Protein AF-A0A3A6FV96-F1 (afdb_monomer)

Sequence (94 aa):
MPGWVEDLLKEMFYGPFYQLAKVVWDWCIGLSTGVISQDPQHFSPATWKFVTETLYPWAMGIGLSMMNVFFICVFLKAASNLKENITLELCVEG

Solvent-accessible surface area (backbone atoms only — not comparable to full-atom values): 5258 Å² total; per-residue (Å²): 129,63,67,71,58,56,52,53,47,44,51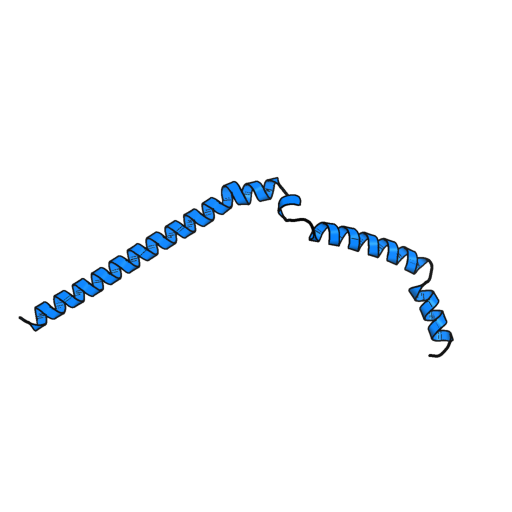,63,71,65,24,75,66,40,52,54,51,46,53,54,48,53,48,54,49,49,54,50,50,52,60,69,70,47,53,73,56,76,76,36,54,69,61,44,47,47,43,61,72,51,50,47,56,50,54,49,52,52,52,52,52,52,51,53,52,52,52,52,54,50,51,51,51,54,52,48,54,51,53,52,51,55,53,50,56,56,62,70,77,102

Foldseek 3Di:
DPVVVVVVCCCVCVNPVNVVVVVVVVVVVVVVVVVVPDDPCVVDVPVVCCCVVPVVVVVVVVVVVVVVVVVVVVVVVVVVVVVVVVVVVVVVVD

Structure (mmCIF, N/CA/C/O backbone):
data_AF-A0A3A6FV96-F1
#
_entry.id   AF-A0A3A6FV96-F1
#
loop_
_atom_site.group_PDB
_atom_site.id
_atom_site.type_symbol
_atom_site.label_atom_id
_atom_site.label_alt_id
_atom_site.label_comp_id
_atom_site.label_asym_id
_atom_site.label_entity_id
_atom_site.label_seq_id
_atom_site.pdbx_PDB_ins_code
_atom_site.Cartn_x
_atom_site.Cartn_y
_atom_site.Cartn_z
_atom_site.occupancy
_atom_site.B_iso_or_equiv
_atom_site.auth_seq_id
_atom_site.auth_comp_id
_atom_site.auth_asym_id
_atom_site.auth_atom_id
_atom_site.pdbx_PDB_model_num
ATOM 1 N N . MET A 1 1 ? -28.954 -33.875 28.695 1.00 57.06 1 MET A N 1
ATOM 2 C CA . MET A 1 1 ? -27.873 -33.498 29.634 1.00 57.06 1 MET A CA 1
ATOM 3 C C . MET A 1 1 ? -28.432 -33.534 31.051 1.00 57.06 1 MET A C 1
ATOM 5 O O . MET A 1 1 ? -29.645 -33.429 31.183 1.00 57.06 1 MET A O 1
ATOM 9 N N . PRO A 1 2 ? -27.611 -33.744 32.091 1.00 80.25 2 PRO A N 1
ATOM 10 C CA . PRO A 1 2 ? -28.075 -33.676 33.477 1.00 80.25 2 PRO A CA 1
ATOM 11 C C . PRO A 1 2 ? -28.609 -32.271 33.795 1.00 80.25 2 PRO A C 1
ATOM 13 O O . PRO A 1 2 ? -27.966 -31.293 33.421 1.00 80.25 2 PRO A O 1
ATOM 16 N N . GLY A 1 3 ? -29.739 -32.160 34.502 1.00 76.56 3 GLY A N 1
ATOM 17 C CA . GLY A 1 3 ? -30.392 -30.865 34.770 1.00 76.56 3 GLY A CA 1
ATOM 18 C C . GLY A 1 3 ? -29.507 -29.848 35.505 1.00 76.56 3 GLY A C 1
ATOM 19 O O . GLY A 1 3 ? -29.546 -28.664 35.200 1.00 76.56 3 GLY A O 1
ATOM 20 N N . TRP A 1 4 ? -28.604 -30.314 36.376 1.00 79.69 4 TRP A N 1
ATOM 21 C CA . TRP A 1 4 ? -27.653 -29.446 37.083 1.00 79.69 4 TRP A CA 1
ATOM 22 C C . TRP A 1 4 ? -26.635 -28.758 36.155 1.00 79.69 4 TRP A C 1
ATOM 24 O O . TRP A 1 4 ? -26.133 -27.684 36.475 1.00 79.69 4 TRP A O 1
ATOM 34 N N . VAL A 1 5 ? -26.337 -29.355 34.995 1.00 76.88 5 VAL A N 1
ATOM 35 C CA . VAL A 1 5 ? -25.444 -28.763 33.987 1.00 76.88 5 VAL A CA 1
ATOM 36 C C . VAL A 1 5 ? -26.170 -27.661 33.214 1.00 76.88 5 VAL A C 1
ATOM 38 O O . VAL A 1 5 ? -25.561 -26.647 32.887 1.00 76.88 5 VAL A O 1
ATOM 41 N N . GLU A 1 6 ? -27.469 -27.827 32.946 1.00 73.69 6 GLU A N 1
ATOM 42 C CA . GLU A 1 6 ? -28.290 -26.789 32.308 1.00 73.69 6 GLU A CA 1
ATOM 43 C C . GLU A 1 6 ? -28.481 -25.566 33.204 1.00 73.69 6 GLU A C 1
ATOM 45 O O . GLU A 1 6 ? -28.422 -24.445 32.701 1.00 73.69 6 GLU A O 1
ATOM 50 N N . ASP A 1 7 ? -28.669 -25.755 34.510 1.00 75.19 7 ASP A N 1
ATOM 51 C CA . ASP A 1 7 ? -28.826 -24.635 35.443 1.00 75.19 7 ASP A CA 1
ATOM 52 C C . ASP A 1 7 ? -27.511 -23.870 35.649 1.00 75.19 7 ASP A C 1
ATOM 54 O O . ASP A 1 7 ? -27.506 -22.641 35.594 1.00 75.19 7 ASP A O 1
ATOM 58 N N . LEU A 1 8 ? -26.375 -24.570 35.742 1.00 71.56 8 LEU A N 1
ATOM 59 C CA . LEU A 1 8 ? -25.052 -23.937 35.804 1.00 71.56 8 LEU A CA 1
ATOM 60 C C . LEU A 1 8 ? -24.731 -23.173 34.508 1.00 71.56 8 LEU A C 1
ATOM 62 O O . LEU A 1 8 ? -24.236 -22.046 34.547 1.00 71.56 8 LEU A O 1
ATOM 66 N N . LEU A 1 9 ? -25.071 -23.740 33.345 1.00 69.19 9 LEU A N 1
ATOM 67 C CA . LEU A 1 9 ? -24.949 -23.047 32.059 1.00 69.19 9 LEU A CA 1
ATOM 68 C C . LEU A 1 9 ? -25.855 -21.813 31.986 1.00 69.19 9 LEU A C 1
ATOM 70 O O . LEU A 1 9 ? -25.426 -20.775 31.486 1.00 69.19 9 LEU A O 1
ATOM 74 N N . LYS A 1 10 ? -27.087 -21.882 32.495 1.00 68.81 10 LYS A N 1
ATOM 75 C CA . LYS A 1 10 ? -27.987 -20.721 32.542 1.00 68.81 10 LYS A CA 1
ATOM 76 C C . LYS A 1 10 ? -27.457 -19.629 33.463 1.00 68.81 10 LYS A C 1
ATOM 78 O O . LYS A 1 10 ? -27.482 -18.467 33.073 1.00 68.81 10 LYS A O 1
ATOM 83 N N . GLU A 1 11 ? -26.919 -19.961 34.630 1.00 66.56 11 GLU A N 1
ATOM 84 C CA . GLU A 1 11 ? -26.312 -18.960 35.514 1.00 66.56 11 GLU A CA 1
ATOM 85 C C . GLU A 1 11 ? -25.055 -18.327 34.900 1.00 66.56 11 GLU A C 1
ATOM 87 O O . GLU A 1 11 ? -24.878 -17.110 34.980 1.00 66.56 11 GLU A O 1
ATOM 92 N N . MET A 1 12 ? -24.218 -19.112 34.215 1.00 62.38 12 MET A N 1
ATOM 93 C CA . MET A 1 12 ? -23.003 -18.604 33.565 1.00 62.38 12 MET A CA 1
ATOM 94 C C . MET A 1 12 ? -23.276 -17.767 32.306 1.00 62.38 12 MET A C 1
ATOM 96 O O . MET A 1 12 ? -22.586 -16.774 32.087 1.00 62.38 12 MET A O 1
ATOM 100 N N . PHE A 1 13 ? -24.257 -18.145 31.478 1.00 60.66 13 PHE A N 1
ATOM 101 C CA . PHE A 1 13 ? -24.531 -17.510 30.176 1.00 60.66 13 PHE A CA 1
ATOM 102 C C . PHE A 1 13 ? -25.747 -16.571 30.165 1.00 60.66 13 PHE A C 1
ATOM 104 O O . PHE A 1 13 ? -25.951 -15.841 29.199 1.00 60.66 13 PHE A O 1
ATOM 111 N N . TYR A 1 14 ? -26.574 -16.570 31.208 1.00 62.38 14 TYR A N 1
ATOM 112 C CA . TYR A 1 14 ? -27.726 -15.667 31.343 1.00 62.38 14 TYR A CA 1
ATOM 113 C C . TYR A 1 14 ? -27.757 -14.933 32.685 1.00 62.38 14 TYR A C 1
ATOM 115 O O . TYR A 1 14 ? -28.681 -14.161 32.941 1.00 62.38 14 TYR A O 1
ATOM 123 N N . GLY A 1 15 ? -26.729 -15.110 33.520 1.00 72.69 15 GLY A N 1
ATOM 124 C CA . GLY A 1 15 ? -26.568 -14.346 34.746 1.00 72.69 15 GLY A CA 1
ATOM 125 C C . GLY A 1 15 ? -26.443 -12.836 34.488 1.00 72.69 15 GLY A C 1
ATOM 126 O O . GLY A 1 15 ? -25.958 -12.408 33.433 1.00 72.69 15 GLY A O 1
ATOM 127 N N . PRO A 1 16 ? -26.830 -11.998 35.465 1.00 68.19 16 PRO A N 1
ATOM 128 C CA . PRO A 1 16 ? -26.850 -10.539 35.323 1.00 68.19 16 PRO A CA 1
ATOM 129 C C . PRO A 1 16 ? -25.473 -9.947 34.973 1.00 68.19 16 PRO A C 1
ATOM 131 O O . PRO A 1 16 ? -25.385 -8.982 34.216 1.00 68.19 16 PRO A O 1
ATOM 134 N N . PHE A 1 17 ? -24.386 -10.562 35.447 1.00 66.88 17 PHE A N 1
ATOM 135 C CA . PHE A 1 17 ? -23.019 -10.154 35.115 1.00 66.88 17 PHE A CA 1
ATOM 136 C C . PHE A 1 17 ? -22.612 -10.499 33.679 1.00 66.88 17 PHE A C 1
ATOM 138 O O . PHE A 1 17 ? -21.946 -9.695 33.031 1.00 66.88 17 PHE A O 1
ATOM 145 N N . TYR A 1 18 ? -23.037 -11.654 33.156 1.00 72.12 18 TYR A N 1
ATOM 146 C CA . TYR A 1 18 ? -22.773 -12.027 31.766 1.00 72.12 18 TYR A CA 1
ATOM 147 C C . TYR A 1 18 ? -23.533 -11.117 30.800 1.00 72.12 18 TYR A C 1
ATOM 149 O O . TYR A 1 18 ? -22.974 -10.679 29.800 1.00 72.12 18 TYR A O 1
ATOM 157 N N . GLN A 1 19 ? -24.780 -10.765 31.122 1.00 73.50 19 GLN A N 1
ATOM 158 C CA . GLN A 1 19 ? -25.559 -9.805 30.335 1.00 73.50 19 GLN A CA 1
ATOM 159 C C . GLN A 1 19 ? -24.881 -8.428 30.282 1.00 73.50 19 GLN A C 1
ATOM 161 O O . GLN A 1 19 ? -24.744 -7.858 29.202 1.00 73.50 19 GLN A O 1
ATOM 166 N N . LEU A 1 20 ? -24.385 -7.924 31.417 1.00 74.44 20 LEU A N 1
ATOM 167 C CA . LEU A 1 20 ? -23.619 -6.673 31.464 1.00 74.44 20 LEU A CA 1
ATOM 168 C C . LEU A 1 20 ? -22.314 -6.761 30.661 1.00 74.44 20 LEU A C 1
ATOM 170 O O . LEU A 1 20 ? -22.016 -5.864 29.873 1.00 74.44 20 LEU A O 1
ATOM 174 N N . ALA A 1 21 ? -21.560 -7.853 30.806 1.00 73.88 21 ALA A N 1
ATOM 175 C CA . ALA A 1 21 ? -20.333 -8.079 30.043 1.00 73.88 21 ALA A CA 1
ATOM 176 C C . ALA A 1 21 ? -20.602 -8.176 28.533 1.00 73.88 21 ALA A C 1
ATOM 178 O O . ALA A 1 21 ? -19.838 -7.634 27.736 1.00 73.88 21 ALA A O 1
ATOM 179 N N . LYS A 1 22 ? -21.715 -8.803 28.141 1.00 76.69 22 LYS A N 1
ATOM 180 C CA . LYS A 1 22 ? -22.156 -8.900 26.750 1.00 76.69 22 LYS A CA 1
ATOM 181 C C . LYS A 1 22 ? -22.482 -7.529 26.162 1.00 76.69 22 LYS A C 1
ATOM 183 O O . LYS A 1 22 ? -22.062 -7.252 25.051 1.00 76.69 22 LYS A O 1
ATOM 188 N N . VAL A 1 23 ? -23.150 -6.647 26.906 1.00 82.44 23 VAL A N 1
ATOM 189 C CA . VAL A 1 23 ? -23.434 -5.275 26.443 1.00 82.44 23 VAL A CA 1
ATOM 190 C C . VAL A 1 23 ? -22.145 -4.486 26.205 1.00 82.44 23 VAL A C 1
ATOM 192 O O . VAL A 1 23 ? -22.016 -3.810 25.187 1.00 82.44 23 VAL A O 1
ATOM 195 N N . VAL A 1 24 ? -21.170 -4.595 27.112 1.00 83.06 24 VAL A N 1
ATOM 196 C CA . VAL A 1 24 ? -19.858 -3.948 26.942 1.00 83.06 24 VAL A CA 1
ATOM 197 C C . VAL A 1 24 ? -19.118 -4.528 25.736 1.00 83.06 24 VAL A C 1
ATOM 199 O O . VAL A 1 24 ? -18.549 -3.781 24.943 1.00 83.06 24 VAL A O 1
ATOM 202 N N . TRP A 1 25 ? -19.152 -5.850 25.568 1.00 82.25 25 TRP A N 1
ATOM 203 C CA . TRP A 1 25 ? -18.559 -6.531 24.422 1.00 82.25 25 TRP A CA 1
ATOM 204 C C . TRP A 1 25 ? -19.194 -6.092 23.099 1.00 82.25 25 TRP A C 1
ATOM 206 O O . TRP A 1 25 ? -18.479 -5.679 22.187 1.00 82.25 25 TRP A O 1
ATOM 216 N N . ASP A 1 26 ? -20.523 -6.103 23.010 1.00 83.62 26 ASP A N 1
ATOM 217 C CA . ASP A 1 26 ? -21.269 -5.697 21.817 1.00 83.62 26 ASP A CA 1
ATOM 218 C C . ASP A 1 26 ? -20.998 -4.222 21.472 1.00 83.62 26 ASP A C 1
ATOM 220 O O . ASP A 1 26 ? -20.857 -3.873 20.299 1.00 83.62 26 ASP A O 1
ATOM 224 N N . TRP A 1 27 ? -20.821 -3.360 22.479 1.00 84.19 27 TRP A N 1
ATOM 225 C CA . TRP A 1 27 ? -20.406 -1.970 22.279 1.00 84.19 27 TRP A CA 1
ATOM 226 C C . TRP A 1 27 ? -18.982 -1.852 21.713 1.00 84.19 27 TRP A C 1
ATOM 228 O O . TRP A 1 27 ? -18.765 -1.145 20.727 1.00 84.19 27 TRP A O 1
ATOM 238 N N . CYS A 1 28 ? -18.014 -2.586 22.271 1.00 81.44 28 CYS A N 1
ATOM 239 C CA . CYS A 1 28 ? -16.632 -2.613 21.780 1.00 81.44 28 CYS A CA 1
ATOM 240 C C . CYS A 1 28 ? -16.528 -3.145 20.343 1.00 81.44 28 CYS A C 1
ATOM 242 O O . CYS A 1 28 ? -15.776 -2.601 19.527 1.00 81.44 28 CYS A O 1
ATOM 244 N N . ILE A 1 29 ? -17.293 -4.188 20.013 1.00 82.31 29 ILE A N 1
ATOM 245 C CA . ILE A 1 29 ? -17.371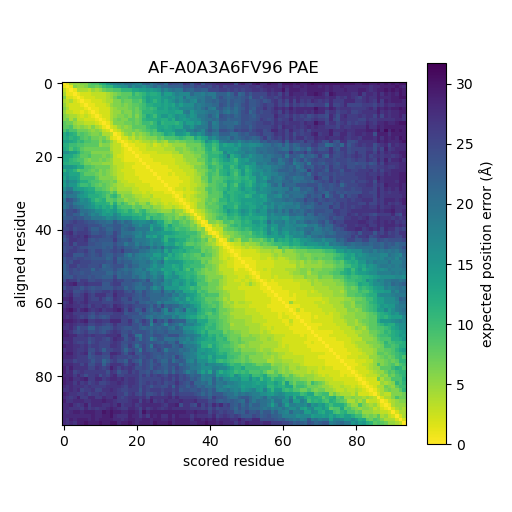 -4.727 18.653 1.00 82.31 29 ILE A CA 1
ATOM 246 C C . ILE A 1 29 ? -18.055 -3.726 17.724 1.00 82.31 29 ILE A C 1
ATOM 248 O O . ILE A 1 29 ? -17.555 -3.506 16.625 1.00 82.31 29 ILE A O 1
ATOM 252 N N . GLY A 1 30 ? -19.124 -3.053 18.155 1.00 80.81 30 GLY A N 1
ATOM 253 C CA . GLY A 1 30 ? -19.779 -1.996 17.379 1.00 80.81 30 GLY A CA 1
ATOM 254 C C . GLY A 1 30 ? -18.826 -0.857 17.010 1.00 80.81 30 GLY A C 1
ATOM 255 O O . GLY A 1 30 ? -18.747 -0.473 15.843 1.00 80.81 30 GLY A O 1
ATOM 256 N N . LEU A 1 31 ? -18.029 -0.380 17.971 1.00 78.00 31 LEU A N 1
ATOM 257 C CA . LEU A 1 31 ? -17.000 0.636 17.725 1.00 78.00 31 LEU A CA 1
ATOM 258 C C . LEU A 1 31 ? -15.918 0.134 16.765 1.00 78.00 31 LEU A C 1
ATOM 260 O O . LEU A 1 31 ? -15.568 0.830 15.816 1.00 78.00 31 LEU A O 1
ATOM 264 N N . SER A 1 32 ? -15.428 -1.088 16.973 1.00 75.94 32 SER A N 1
ATOM 265 C CA . SER A 1 32 ? -14.378 -1.686 16.139 1.00 75.94 32 SER A CA 1
ATOM 266 C C . SER A 1 32 ? -14.855 -1.926 14.702 1.00 75.94 32 SER A C 1
ATOM 268 O O . SER A 1 32 ? -14.131 -1.650 13.751 1.00 75.94 32 SER A O 1
ATOM 270 N N . THR A 1 33 ? -16.100 -2.372 14.526 1.00 74.50 33 THR A N 1
ATOM 271 C CA . THR A 1 33 ? -16.721 -2.570 13.207 1.00 74.50 33 THR A CA 1
ATOM 272 C C . THR A 1 33 ? -16.959 -1.230 12.516 1.00 74.50 33 THR A C 1
ATOM 274 O O . THR A 1 33 ? -16.686 -1.099 11.325 1.00 74.50 33 THR A O 1
ATOM 277 N N . GLY A 1 34 ? -17.385 -0.210 13.270 1.00 68.94 34 GLY A N 1
ATOM 278 C CA . GLY A 1 34 ? -17.492 1.164 12.785 1.00 68.94 34 GLY A CA 1
ATOM 279 C C . GLY A 1 34 ? -16.160 1.663 12.236 1.00 68.94 34 GLY A C 1
ATOM 280 O O . GLY A 1 34 ? -16.110 2.109 11.097 1.00 68.94 34 GLY A O 1
ATOM 281 N N . VAL A 1 35 ? -15.074 1.475 12.986 1.00 66.88 35 VAL A N 1
ATOM 282 C CA . VAL A 1 35 ? -13.706 1.837 12.587 1.00 66.88 35 VAL A CA 1
ATOM 283 C C . VAL A 1 35 ? -13.233 1.081 11.339 1.00 66.88 35 VAL A C 1
ATOM 285 O O . VAL A 1 35 ? -12.685 1.699 10.433 1.00 66.88 35 VAL A O 1
ATOM 288 N N . ILE A 1 36 ? -13.474 -0.228 11.249 1.00 66.69 36 ILE A N 1
ATOM 289 C CA . ILE A 1 36 ? -13.047 -1.048 10.099 1.00 66.69 36 ILE A CA 1
ATOM 290 C C . ILE A 1 36 ? -13.852 -0.718 8.832 1.00 66.69 36 ILE A C 1
ATOM 292 O O . ILE A 1 36 ? -13.333 -0.833 7.726 1.00 66.69 36 ILE A O 1
ATOM 296 N N . SER A 1 37 ? -15.111 -0.295 8.982 1.00 62.75 37 SER A N 1
ATOM 297 C CA . SER A 1 37 ? -15.975 0.095 7.859 1.00 62.75 37 SER A CA 1
ATOM 298 C C . SER A 1 37 ? -15.687 1.488 7.291 1.00 62.75 37 SER A C 1
ATOM 300 O O . SER A 1 37 ? -16.270 1.853 6.273 1.00 62.75 37 SER A O 1
ATOM 302 N N . GLN A 1 38 ? -14.826 2.283 7.936 1.00 62.25 38 GLN A N 1
ATOM 303 C CA . GLN A 1 38 ? -14.429 3.584 7.404 1.00 62.25 38 GLN A CA 1
ATOM 304 C C . GLN A 1 38 ? -13.304 3.418 6.382 1.00 62.25 38 GLN A C 1
ATOM 306 O O . GLN A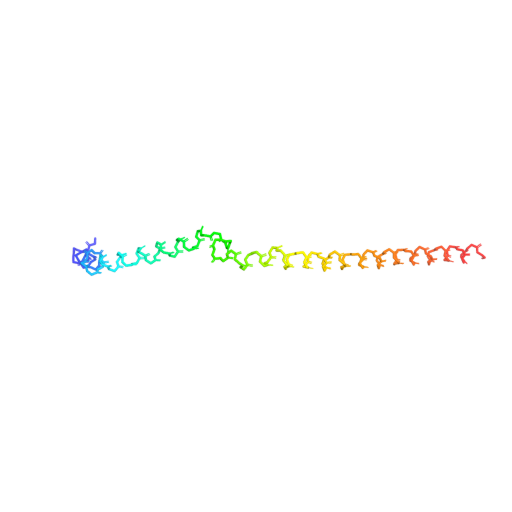 1 38 ? -12.270 2.814 6.671 1.00 62.25 38 GLN A O 1
ATOM 311 N N . ASP A 1 39 ? -13.470 4.027 5.208 1.00 60.00 39 ASP A N 1
ATOM 312 C CA . ASP A 1 39 ? -12.385 4.156 4.241 1.00 60.00 39 ASP A CA 1
ATOM 313 C C . ASP A 1 39 ? -11.179 4.878 4.880 1.00 60.00 39 ASP A C 1
ATOM 315 O O . ASP A 1 39 ? -11.367 5.836 5.640 1.00 60.00 39 ASP A O 1
ATOM 319 N N . PRO A 1 40 ? -9.927 4.513 4.537 1.00 57.72 40 PRO A N 1
ATOM 320 C CA . PRO A 1 40 ? -8.721 5.192 5.032 1.00 57.72 40 PRO A CA 1
ATOM 321 C C . PRO A 1 40 ? -8.742 6.716 4.813 1.00 57.72 40 PRO A C 1
ATOM 323 O O . PRO A 1 40 ? -8.131 7.473 5.568 1.00 57.72 40 PRO A O 1
ATOM 326 N N . GLN A 1 41 ? -9.490 7.169 3.799 1.00 54.72 41 GLN A N 1
ATOM 327 C CA . GLN A 1 41 ? -9.789 8.574 3.514 1.00 54.72 41 GLN A CA 1
ATOM 328 C C . GLN A 1 41 ? -10.558 9.289 4.628 1.00 54.72 41 GLN A C 1
ATOM 330 O O . GLN A 1 41 ? -10.283 10.456 4.900 1.00 54.72 41 GLN A O 1
ATOM 335 N N . HIS A 1 42 ? -11.518 8.609 5.255 1.00 57.25 42 HIS A N 1
ATOM 336 C CA . HIS A 1 42 ? -12.361 9.171 6.310 1.00 57.25 42 HIS A CA 1
ATOM 337 C C . HIS A 1 42 ? -11.627 9.251 7.653 1.00 57.25 42 HIS A C 1
ATOM 339 O O . HIS A 1 42 ? -11.927 10.115 8.472 1.00 57.25 42 HIS A O 1
ATOM 345 N N . PHE A 1 43 ? -10.632 8.384 7.860 1.00 61.81 43 PHE A N 1
ATOM 346 C CA . PHE A 1 43 ? -9.846 8.331 9.092 1.00 61.81 43 PHE A CA 1
ATOM 347 C C . PHE A 1 43 ? -8.839 9.477 9.229 1.00 61.81 43 PHE A C 1
ATOM 349 O O . PHE A 1 43 ? -8.647 10.010 10.319 1.00 61.81 43 PHE A O 1
ATOM 356 N N . SER A 1 44 ? -8.186 9.864 8.129 1.00 70.25 44 SER A N 1
ATOM 357 C CA . SER A 1 44 ? -7.305 11.035 8.098 1.00 70.25 44 SER A CA 1
ATOM 358 C C . SER A 1 44 ? -7.319 11.693 6.716 1.00 70.25 44 SER A C 1
ATOM 360 O O . SER A 1 44 ? -6.474 11.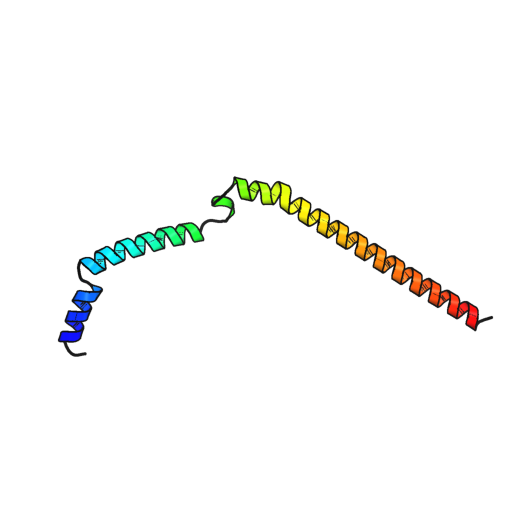392 5.862 1.00 70.25 44 SER A O 1
ATOM 362 N N . PRO A 1 45 ? -8.241 12.647 6.494 1.00 68.12 45 PRO A N 1
ATOM 363 C CA . PRO A 1 45 ? -8.338 13.377 5.233 1.00 68.12 45 PRO A CA 1
ATOM 364 C C . PRO A 1 45 ? -7.030 14.092 4.869 1.00 68.12 45 PRO A C 1
ATOM 366 O O . PRO A 1 45 ? -6.649 14.146 3.702 1.00 68.12 45 PRO A O 1
ATOM 369 N N . ALA A 1 46 ? -6.305 14.601 5.871 1.00 72.94 46 ALA A N 1
ATOM 370 C CA . ALA A 1 46 ? -5.033 15.295 5.680 1.00 72.94 46 ALA A CA 1
ATOM 371 C C . ALA A 1 46 ? -3.908 14.350 5.227 1.00 72.94 46 ALA A C 1
ATOM 373 O O . ALA A 1 46 ? -3.165 14.673 4.298 1.00 72.94 46 ALA A O 1
ATOM 374 N N . THR A 1 47 ? -3.796 13.166 5.839 1.00 73.56 47 THR A N 1
ATOM 375 C CA . THR A 1 47 ? -2.788 12.169 5.445 1.00 73.56 47 THR A CA 1
ATOM 376 C C . THR A 1 47 ? -3.078 11.637 4.048 1.00 73.56 47 THR A C 1
ATOM 378 O O . THR A 1 47 ? -2.164 11.510 3.236 1.00 73.56 47 THR A O 1
ATOM 381 N N . TRP A 1 48 ? -4.347 11.388 3.728 1.00 77.94 48 TRP A N 1
ATOM 382 C CA . TRP A 1 48 ? -4.713 10.916 2.399 1.00 77.94 48 TRP A CA 1
ATOM 383 C C . TRP A 1 48 ? -4.500 11.971 1.310 1.00 77.94 48 TRP A C 1
ATOM 385 O O . TRP A 1 48 ? -4.020 11.650 0.221 1.00 77.94 48 TRP A O 1
ATOM 395 N N . LYS A 1 49 ? -4.777 13.246 1.610 1.00 77.75 49 LYS A N 1
ATOM 396 C CA . LYS A 1 49 ? -4.455 14.365 0.717 1.00 77.75 49 LYS A CA 1
ATOM 397 C C . LYS A 1 49 ? -2.956 14.419 0.409 1.00 77.75 49 LYS A C 1
ATOM 399 O O . LYS A 1 49 ? -2.576 14.519 -0.748 1.00 77.75 49 LYS A O 1
ATOM 404 N N . PHE A 1 50 ? -2.097 14.252 1.414 1.00 81.06 50 PHE A N 1
ATOM 405 C CA . PHE A 1 50 ? -0.648 14.192 1.194 1.00 81.06 50 PHE A CA 1
ATOM 406 C C . PHE A 1 50 ? -0.223 12.995 0.326 1.00 81.06 50 PHE A C 1
ATOM 408 O O . PHE A 1 50 ? 0.599 13.139 -0.580 1.00 81.06 50 PHE A O 1
ATOM 415 N N . VAL A 1 51 ? -0.790 11.810 0.573 1.00 80.19 51 VAL A N 1
ATOM 416 C CA . VAL A 1 51 ? -0.488 10.609 -0.222 1.00 80.19 51 VAL A CA 1
ATOM 417 C C . VAL A 1 51 ? -0.883 10.809 -1.686 1.00 80.19 51 VAL A C 1
ATOM 419 O O . VAL A 1 51 ? -0.104 10.482 -2.577 1.00 80.19 51 VAL A O 1
ATOM 422 N N . THR A 1 52 ? -2.060 11.375 -1.939 1.00 79.94 52 THR A N 1
ATOM 423 C CA . THR A 1 52 ? -2.595 11.559 -3.296 1.00 79.94 52 THR A CA 1
ATOM 424 C C . THR A 1 52 ? -1.950 12.714 -4.054 1.00 79.94 52 THR A C 1
ATOM 426 O O . THR A 1 52 ? -1.637 12.552 -5.230 1.00 79.94 52 THR A O 1
ATOM 429 N N . GLU A 1 53 ? -1.713 13.855 -3.408 1.00 83.69 53 GLU A N 1
ATOM 430 C CA . GLU A 1 53 ? -1.180 15.051 -4.075 1.00 83.69 53 GLU A CA 1
ATOM 431 C C . GLU A 1 53 ? 0.349 15.052 -4.178 1.00 83.69 53 GLU A C 1
ATOM 433 O O . GLU A 1 53 ? 0.894 15.628 -5.118 1.00 83.69 53 GLU A O 1
ATOM 438 N N . THR A 1 54 ? 1.053 14.392 -3.253 1.00 82.00 54 THR A N 1
ATOM 439 C CA . THR A 1 54 ? 2.521 14.462 -3.184 1.00 82.00 54 THR A CA 1
ATOM 440 C C . THR A 1 54 ? 3.174 13.119 -3.466 1.00 82.00 54 THR A C 1
ATOM 442 O O . THR A 1 54 ? 4.035 13.023 -4.340 1.00 82.00 54 THR A O 1
ATOM 445 N N . LEU A 1 55 ? 2.784 12.070 -2.738 1.00 84.12 55 LEU A N 1
ATOM 446 C CA . LEU A 1 55 ? 3.498 10.792 -2.774 1.00 84.12 55 LEU A CA 1
ATOM 447 C C . LEU A 1 55 ? 3.224 10.011 -4.067 1.00 84.12 55 LEU A C 1
ATOM 449 O O . LEU A 1 55 ? 4.150 9.468 -4.669 1.00 84.12 55 LEU A O 1
ATOM 453 N N . TYR A 1 56 ? 1.966 9.977 -4.510 1.00 84.81 56 TYR A N 1
ATOM 454 C CA . TYR A 1 56 ? 1.543 9.230 -5.695 1.00 84.81 56 TYR A CA 1
ATOM 455 C C . TYR A 1 56 ? 2.184 9.759 -6.991 1.00 84.81 56 TYR A C 1
ATOM 457 O O . TYR A 1 56 ? 2.766 8.956 -7.728 1.00 84.81 56 TYR A O 1
ATOM 465 N N . PRO A 1 57 ? 2.183 11.082 -7.266 1.00 90.62 57 PRO A N 1
ATOM 466 C CA . PRO A 1 57 ? 2.850 11.628 -8.447 1.00 90.62 57 PRO A CA 1
ATOM 467 C C . PRO A 1 57 ? 4.367 11.413 -8.419 1.00 90.62 57 PRO A C 1
ATOM 469 O O . PRO A 1 57 ? 4.964 11.124 -9.454 1.00 90.62 57 PRO A O 1
ATOM 472 N N . TRP A 1 58 ? 4.991 11.487 -7.239 1.00 88.38 58 TRP A N 1
ATOM 473 C CA . TRP A 1 58 ? 6.420 11.212 -7.074 1.00 88.38 58 TRP A CA 1
ATOM 474 C C . TRP A 1 58 ? 6.775 9.759 -7.389 1.00 88.38 58 TRP A C 1
ATOM 476 O O . TRP A 1 58 ? 7.680 9.502 -8.183 1.00 88.38 58 TRP A O 1
ATOM 486 N N . ALA A 1 59 ? 6.048 8.803 -6.806 1.00 88.00 59 ALA A N 1
ATOM 487 C CA . ALA A 1 59 ? 6.264 7.381 -7.058 1.00 88.00 59 ALA A CA 1
ATOM 488 C C . ALA A 1 59 ? 6.048 7.033 -8.539 1.00 88.00 59 ALA A C 1
ATOM 490 O O . ALA A 1 59 ? 6.847 6.309 -9.135 1.00 88.00 59 ALA A O 1
ATOM 491 N N . MET A 1 60 ? 5.012 7.606 -9.157 1.00 90.31 60 MET A N 1
ATOM 492 C CA . MET A 1 60 ? 4.736 7.441 -10.583 1.00 90.31 60 MET A CA 1
ATOM 493 C C . MET A 1 60 ? 5.844 8.043 -11.459 1.00 90.31 60 MET A C 1
ATOM 495 O O . MET A 1 60 ? 6.281 7.403 -12.415 1.00 90.31 60 MET A O 1
ATOM 499 N N . GLY A 1 61 ? 6.344 9.232 -11.113 1.00 89.19 61 GLY A N 1
ATOM 500 C CA . GLY A 1 61 ? 7.456 9.881 -11.811 1.00 89.19 61 GLY A CA 1
ATOM 501 C C . GLY A 1 61 ? 8.745 9.061 -11.754 1.00 89.19 61 GLY A C 1
ATOM 502 O O . GLY A 1 61 ? 9.405 8.873 -12.778 1.00 89.19 61 GLY A O 1
ATOM 503 N N . ILE A 1 62 ? 9.066 8.495 -10.587 1.00 90.62 62 ILE A N 1
ATOM 504 C CA . ILE A 1 62 ? 10.206 7.581 -10.427 1.00 90.62 62 ILE A CA 1
ATOM 505 C C . ILE A 1 62 ? 10.015 6.341 -11.308 1.00 90.62 62 ILE A C 1
ATOM 507 O O . ILE A 1 62 ? 10.909 6.009 -12.088 1.00 90.62 62 ILE A O 1
ATOM 511 N N . GLY A 1 63 ? 8.848 5.694 -11.252 1.00 89.19 63 GLY A N 1
ATOM 512 C CA . GLY A 1 63 ? 8.556 4.504 -12.058 1.00 89.19 63 GLY A CA 1
ATOM 513 C C . GLY A 1 63 ? 8.685 4.748 -13.566 1.00 89.19 63 GLY A C 1
ATOM 514 O O . GLY A 1 63 ? 9.348 3.981 -14.265 1.00 89.19 63 GLY A O 1
ATOM 515 N N . LEU A 1 64 ? 8.133 5.861 -14.059 1.00 91.69 64 LEU A N 1
ATOM 516 C CA . LEU A 1 64 ? 8.257 6.282 -15.459 1.00 91.69 64 LEU A CA 1
ATOM 517 C C . LEU A 1 64 ? 9.716 6.515 -15.863 1.00 91.69 64 LEU A C 1
ATOM 519 O O . LEU A 1 64 ? 10.140 6.077 -16.933 1.00 91.69 64 LEU A O 1
ATOM 523 N N . SER A 1 65 ? 10.503 7.166 -15.004 1.00 88.25 65 SER A N 1
ATOM 524 C CA . SER A 1 65 ? 11.921 7.415 -15.278 1.00 88.25 65 SER A CA 1
ATOM 525 C C . SER A 1 65 ? 12.719 6.114 -15.405 1.00 88.25 65 SER A C 1
ATOM 527 O O . SER A 1 65 ? 13.503 5.963 -16.343 1.00 88.25 65 SER A O 1
ATOM 529 N N . MET A 1 66 ? 12.458 5.136 -14.531 1.00 85.62 66 MET A N 1
ATOM 530 C CA . MET A 1 66 ? 13.111 3.829 -14.576 1.00 85.62 66 MET A CA 1
ATOM 531 C C . MET A 1 66 ? 12.729 3.066 -15.845 1.00 85.62 66 MET A C 1
ATOM 533 O O . MET A 1 66 ? 13.614 2.545 -16.521 1.00 85.62 66 MET A O 1
ATOM 537 N N . MET A 1 67 ? 11.443 3.053 -16.219 1.00 91.25 67 MET A N 1
ATOM 538 C CA . MET A 1 67 ? 10.995 2.455 -17.484 1.00 91.25 67 MET A CA 1
ATOM 539 C C . MET A 1 67 ? 11.706 3.075 -18.687 1.00 91.25 67 MET A C 1
ATOM 541 O O . MET A 1 67 ? 12.210 2.339 -19.533 1.00 91.25 67 MET A O 1
ATOM 545 N N . ASN A 1 68 ? 11.817 4.404 -18.745 1.00 87.44 68 ASN A N 1
ATOM 546 C CA . ASN A 1 68 ? 12.497 5.090 -19.846 1.00 87.44 68 ASN A CA 1
ATOM 547 C C . ASN A 1 68 ? 13.974 4.685 -19.963 1.00 87.44 68 ASN A C 1
ATOM 549 O O . ASN A 1 68 ? 14.452 4.421 -21.066 1.00 87.44 68 ASN A O 1
ATOM 553 N N . VAL A 1 69 ? 14.688 4.573 -18.840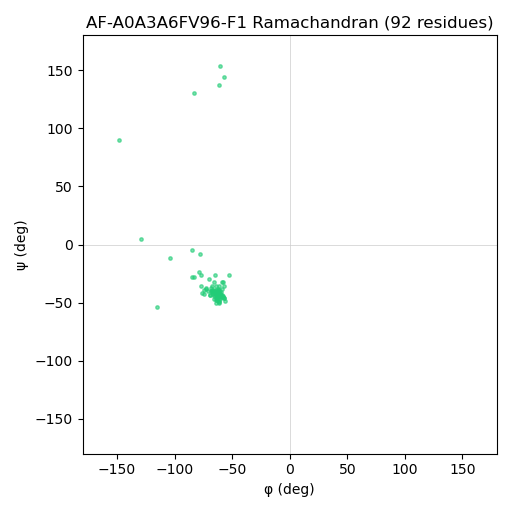 1.00 88.88 69 VAL A N 1
ATOM 554 C CA . VAL A 1 69 ? 16.085 4.107 -18.833 1.00 88.88 69 VAL A CA 1
ATOM 555 C C . VAL A 1 69 ? 16.183 2.662 -19.326 1.00 88.88 69 VAL A C 1
ATOM 557 O O . VAL A 1 69 ? 17.028 2.361 -20.169 1.00 88.88 69 VAL A O 1
ATOM 560 N N . PHE A 1 70 ? 15.294 1.775 -18.871 1.00 84.94 70 PHE A N 1
ATOM 561 C CA . PHE A 1 70 ? 15.259 0.391 -19.349 1.00 84.94 70 PHE A CA 1
ATOM 562 C C . PHE A 1 70 ? 15.003 0.301 -20.857 1.00 84.94 70 PHE A C 1
ATOM 564 O O . PHE A 1 70 ? 15.705 -0.447 -21.541 1.00 84.94 70 PHE A O 1
ATOM 571 N N . PHE A 1 71 ? 14.066 1.086 -21.396 1.00 85.19 71 PHE A N 1
ATOM 572 C CA . PHE A 1 71 ? 13.797 1.121 -22.837 1.00 85.19 71 PHE A CA 1
ATOM 573 C C . PHE A 1 71 ? 15.023 1.545 -23.648 1.00 85.19 71 PHE A C 1
ATOM 575 O O . PHE A 1 71 ? 15.348 0.894 -24.643 1.00 85.19 71 PHE A O 1
ATOM 582 N N . ILE A 1 72 ? 15.740 2.581 -23.209 1.00 89.50 72 ILE A N 1
ATOM 583 C CA . ILE A 1 72 ? 16.956 3.051 -23.887 1.00 89.50 72 ILE A CA 1
ATOM 584 C C . ILE A 1 72 ? 18.049 1.976 -23.844 1.00 89.50 72 ILE A C 1
ATOM 586 O O . ILE A 1 72 ? 18.644 1.668 -24.875 1.00 89.50 72 ILE A O 1
ATOM 590 N N . CYS A 1 73 ? 18.287 1.352 -22.688 1.00 85.81 73 CYS A N 1
ATOM 591 C CA . CYS A 1 73 ? 19.277 0.280 -22.554 1.00 85.81 73 CYS A CA 1
ATOM 592 C C . CYS A 1 73 ? 18.983 -0.908 -23.483 1.00 85.81 73 CYS A C 1
ATOM 594 O O . CYS A 1 73 ? 19.890 -1.429 -24.134 1.00 85.81 73 CYS A O 1
ATOM 596 N N . VAL A 1 74 ? 17.718 -1.328 -23.572 1.00 80.00 74 VAL A N 1
ATOM 597 C CA . VAL A 1 74 ? 17.299 -2.423 -24.461 1.00 80.00 74 VAL A CA 1
ATOM 598 C C . VAL A 1 74 ? 17.459 -2.030 -25.929 1.00 80.00 74 VAL A C 1
ATOM 600 O O . VAL A 1 74 ? 17.978 -2.825 -26.712 1.00 80.00 74 VAL A O 1
ATOM 603 N N . PHE A 1 75 ? 17.083 -0.804 -26.299 1.00 85.88 75 PHE A N 1
ATOM 604 C CA . PHE A 1 75 ? 17.253 -0.298 -27.660 1.00 85.88 75 PHE A CA 1
ATOM 605 C C . PHE A 1 75 ? 18.728 -0.272 -28.082 1.00 85.88 75 PHE A C 1
ATOM 607 O O . PHE A 1 75 ? 19.078 -0.780 -29.147 1.00 85.88 75 PHE A O 1
ATOM 614 N N . LEU A 1 76 ? 19.612 0.245 -27.224 1.00 82.94 76 LEU A N 1
ATOM 615 C CA . LEU A 1 76 ? 21.055 0.276 -27.478 1.00 82.94 76 LEU A CA 1
ATOM 616 C C 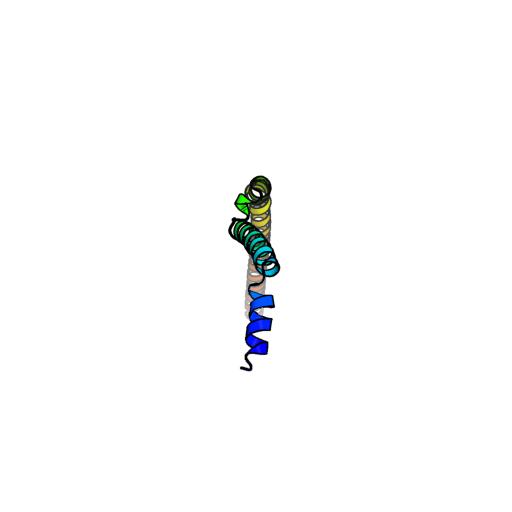. LEU A 1 76 ? 21.643 -1.133 -27.608 1.00 82.94 76 LEU A C 1
ATOM 618 O O . LEU A 1 76 ? 22.478 -1.372 -28.478 1.00 82.94 76 LEU A O 1
ATOM 622 N N . LYS A 1 77 ? 21.178 -2.087 -26.794 1.00 82.19 77 LYS A N 1
ATOM 623 C CA . LYS A 1 77 ? 21.594 -3.489 -26.899 1.00 82.19 77 LYS A CA 1
ATOM 624 C C . LYS A 1 77 ? 21.146 -4.123 -28.218 1.00 82.19 77 LYS A C 1
ATOM 626 O O . LYS A 1 77 ? 21.943 -4.798 -28.862 1.00 82.19 77 LYS A O 1
ATOM 631 N N . ALA A 1 78 ? 19.912 -3.876 -28.652 1.00 80.94 78 ALA A N 1
ATOM 632 C CA . ALA A 1 78 ? 19.419 -4.350 -29.945 1.00 80.94 78 ALA A CA 1
ATOM 633 C C . ALA A 1 78 ? 20.218 -3.752 -31.118 1.00 80.94 78 ALA A C 1
ATOM 635 O O . ALA A 1 78 ? 20.603 -4.480 -32.031 1.00 80.94 78 ALA A O 1
ATOM 636 N N . ALA A 1 79 ? 20.536 -2.455 -31.061 1.00 80.19 79 ALA A N 1
ATOM 637 C CA . ALA A 1 79 ? 21.377 -1.791 -32.056 1.00 80.19 79 ALA A CA 1
ATOM 638 C C . ALA A 1 79 ? 22.816 -2.340 -32.073 1.00 80.19 79 ALA A C 1
ATOM 640 O O . ALA A 1 79 ? 23.383 -2.533 -33.148 1.00 80.19 79 ALA A O 1
ATOM 641 N N . SER A 1 80 ? 23.397 -2.637 -30.904 1.00 79.12 80 SER A N 1
ATOM 642 C CA . SER A 1 80 ? 24.724 -3.263 -30.802 1.00 79.12 80 SER A CA 1
ATOM 643 C C . SER A 1 80 ? 24.741 -4.651 -31.433 1.00 79.12 80 SER A C 1
ATOM 645 O O . SER A 1 80 ? 25.597 -4.926 -32.269 1.00 79.12 80 SER A O 1
ATOM 647 N N . ASN A 1 81 ? 23.756 -5.491 -31.101 1.00 79.38 81 ASN A N 1
ATOM 648 C CA . ASN A 1 81 ? 23.624 -6.827 -31.679 1.00 79.38 81 ASN A CA 1
ATOM 649 C C . ASN A 1 81 ? 23.455 -6.765 -33.207 1.00 79.38 81 ASN A C 1
ATOM 651 O O . ASN A 1 81 ? 24.057 -7.557 -33.925 1.00 79.38 81 ASN A O 1
ATOM 655 N N . LEU A 1 82 ? 22.674 -5.805 -33.718 1.00 79.50 82 LEU A N 1
ATOM 656 C CA . LEU A 1 82 ? 22.515 -5.593 -35.159 1.00 79.50 82 LEU A CA 1
ATOM 657 C C . LEU A 1 82 ? 23.839 -5.183 -35.821 1.00 79.50 82 LEU A C 1
ATOM 659 O O . LEU A 1 82 ? 24.201 -5.734 -36.858 1.00 79.50 82 LEU A O 1
ATOM 663 N N . LYS A 1 83 ? 24.575 -4.239 -35.221 1.00 78.12 83 LYS A N 1
ATOM 664 C CA . LYS A 1 83 ? 25.890 -3.798 -35.711 1.00 78.12 83 LYS A CA 1
ATOM 665 C C . LYS A 1 83 ? 26.894 -4.950 -35.748 1.00 78.12 83 LYS A C 1
ATOM 667 O O . LYS A 1 83 ? 27.634 -5.073 -36.723 1.00 78.12 83 LYS A O 1
ATOM 672 N N . GLU A 1 84 ? 26.946 -5.761 -34.696 1.00 74.94 84 GLU A N 1
ATOM 673 C CA . GLU A 1 84 ? 27.817 -6.938 -34.637 1.00 74.94 84 GLU A CA 1
ATOM 674 C C . GLU A 1 84 ? 27.446 -7.955 -35.713 1.00 74.94 84 GLU A C 1
ATOM 676 O O . GLU A 1 84 ? 28.333 -8.401 -36.437 1.00 74.94 84 GLU A O 1
ATOM 681 N N . ASN A 1 85 ? 26.152 -8.233 -35.902 1.00 70.50 85 ASN A N 1
ATOM 682 C CA . ASN A 1 85 ? 25.703 -9.155 -36.942 1.00 70.50 85 ASN A CA 1
ATOM 683 C C . ASN A 1 85 ? 26.088 -8.660 -38.345 1.00 70.50 85 ASN A C 1
ATOM 685 O O . ASN A 1 85 ? 26.722 -9.396 -39.084 1.00 70.50 85 ASN A O 1
ATOM 689 N N . ILE A 1 86 ? 25.817 -7.391 -38.684 1.00 71.19 86 ILE A N 1
ATOM 690 C CA . ILE A 1 86 ? 26.198 -6.805 -39.987 1.00 71.19 86 ILE A CA 1
ATOM 691 C C . ILE A 1 86 ? 27.718 -6.866 -40.220 1.00 71.19 86 ILE A C 1
ATOM 693 O O . ILE A 1 86 ? 28.161 -7.113 -41.338 1.00 71.19 86 ILE A O 1
ATOM 697 N N . THR A 1 87 ? 28.528 -6.650 -39.178 1.00 64.94 87 THR A N 1
ATOM 698 C CA . THR A 1 87 ? 29.997 -6.699 -39.296 1.00 64.94 87 THR A CA 1
ATOM 699 C C . THR A 1 87 ? 30.492 -8.120 -39.579 1.00 64.94 87 THR A C 1
ATOM 701 O O . THR A 1 87 ? 31.448 -8.292 -40.330 1.00 64.94 87 THR A O 1
ATOM 704 N N . LEU A 1 88 ? 29.843 -9.137 -39.005 1.00 58.16 88 LEU A N 1
ATOM 705 C CA . LEU A 1 88 ? 30.175 -10.538 -39.260 1.00 58.16 88 LEU A CA 1
ATOM 706 C C . LEU A 1 88 ? 29.808 -10.964 -40.685 1.00 58.16 88 LEU A C 1
ATOM 708 O O . LEU A 1 88 ? 30.6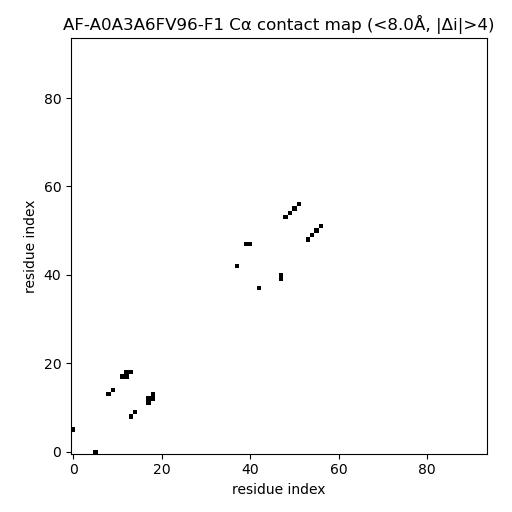42 -11.592 -41.331 1.00 58.16 88 LEU A O 1
ATOM 712 N N . GLU A 1 89 ? 28.635 -10.573 -41.194 1.00 60.91 89 GLU A N 1
ATOM 713 C CA . GLU A 1 89 ? 28.251 -10.856 -42.590 1.00 60.91 89 GLU A CA 1
ATOM 714 C C . GLU A 1 89 ? 29.274 -10.249 -43.571 1.00 60.91 89 GLU A C 1
ATOM 716 O O . GLU A 1 89 ? 29.763 -10.926 -44.471 1.00 60.91 89 GLU A O 1
ATOM 721 N N . LEU A 1 90 ? 29.703 -9.002 -43.328 1.00 56.38 90 LEU A N 1
ATOM 722 C CA . LEU A 1 90 ? 30.691 -8.321 -44.173 1.00 56.38 90 LEU A CA 1
ATOM 723 C C . LEU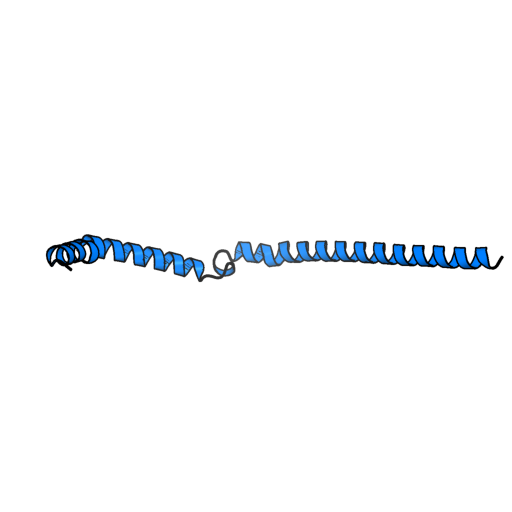 A 1 90 ? 32.089 -8.973 -44.125 1.00 56.38 90 LEU A C 1
ATOM 725 O O . LEU A 1 90 ? 32.825 -8.923 -45.106 1.00 56.38 90 LEU A O 1
ATOM 729 N N . CYS A 1 91 ? 32.482 -9.562 -42.990 1.00 58.34 91 CYS A N 1
ATOM 730 C CA . CYS A 1 91 ? 33.762 -10.267 -42.849 1.00 58.34 91 CYS A CA 1
ATOM 731 C C . CYS A 1 91 ? 33.759 -11.676 -43.458 1.00 58.34 91 CYS A C 1
ATOM 733 O O . CYS A 1 91 ? 34.832 -12.186 -43.767 1.00 58.34 91 CYS A O 1
ATOM 735 N N . VAL A 1 92 ? 32.596 -12.319 -43.595 1.00 54.28 92 VAL A N 1
ATOM 736 C CA . VAL A 1 92 ? 32.467 -13.644 -44.227 1.00 54.28 92 VAL A CA 1
ATOM 737 C C . VAL A 1 92 ? 32.384 -13.531 -45.754 1.00 54.28 92 VAL A C 1
ATOM 739 O O . VAL A 1 92 ? 32.811 -14.447 -46.452 1.00 54.28 92 VAL A O 1
ATOM 742 N N . GLU A 1 93 ? 31.872 -12.415 -46.275 1.00 53.31 93 GLU A N 1
ATOM 743 C CA . GLU A 1 93 ? 31.768 -12.146 -47.718 1.00 53.31 93 GLU A CA 1
ATOM 744 C C . GLU A 1 93 ? 33.047 -11.551 -48.356 1.00 53.31 93 GLU A C 1
ATOM 746 O O . GLU A 1 93 ? 33.081 -11.366 -49.575 1.00 53.31 93 GLU A O 1
ATOM 751 N N . GLY A 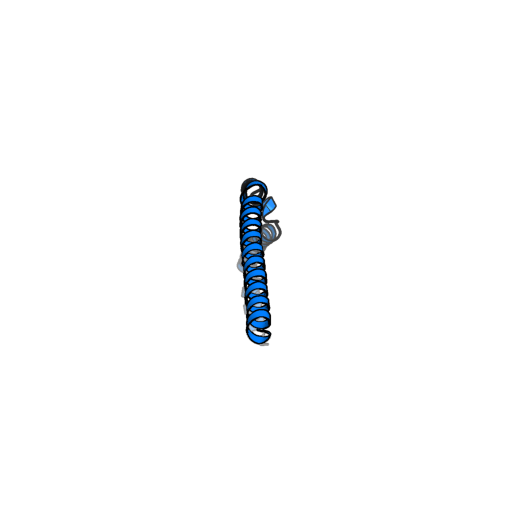1 94 ? 34.078 -11.241 -47.557 1.00 49.72 94 GLY A N 1
ATOM 752 C CA . GLY A 1 94 ? 35.340 -10.609 -47.985 1.00 49.72 94 GLY A CA 1
ATOM 753 C C . GLY A 1 94 ? 36.476 -11.557 -48.360 1.00 49.72 94 GLY A C 1
ATOM 754 O O . GLY A 1 94 ? 36.489 -12.719 -47.899 1.00 49.72 94 GLY A O 1
#

Secondary structure (DSSP, 8-state):
--HHHHHHHHHHHHSHHHHHHHHHHHHHHHHHHHHHTS-HHHH-HHHHHHIIIIIHHHHHHHHHHHHHHHHHHHHHHHHHHHHHHHHHHHHH--

pLDDT: mean 75.2, std 10.52, range [49.72, 91.69]

Mean predicted aligned error: 15.64 Å

Radius of gyration: 34.74 Å; Cα contacts (8 Å, |Δi|>4): 14; chains: 1; bounding box: 66×49×85 Å